Protein AF-A0A6A2VT30-F1 (afdb_monomer_lite)

Sequence (147 aa):
MNDIINHPAHYERIGSFECIELTRLYDFDWGNAIKYVWRHEMKHPCASGALQDLGKAAWYVHDAMDNGLHPAPTDPMHYELADRLLRLAKRDQVAHAETFWQALAWRDTDRCVEALEHLAGRYQTHDPQGYMLVLHTLKGENSEEGR

Secondary structure (DSSP, 8-state):
---TTTS-TT---SSSS-HHHHHTTB-HHHHHHHHHHHHTTTS--SHHHHHHHHHHHHHHHHHHHHTT--SSBSSGGGHHHHHHHHHHHHHTTGGG-HHHHHHHHHT-HHHHHHHHHHHHHTTTTT-HHHHHHHHHHHTT---S---

Structure (mmCIF, N/CA/C/O backbone):
data_AF-A0A6A2VT30-F1
#
_entry.id   AF-A0A6A2VT30-F1
#
loop_
_atom_site.group_PDB
_atom_site.id
_atom_site.type_symbol
_atom_site.label_atom_id
_atom_site.label_alt_id
_atom_site.label_comp_id
_atom_site.label_asym_id
_atom_site.label_entity_id
_atom_site.label_seq_id
_atom_site.pdbx_PDB_ins_code
_atom_site.Cartn_x
_atom_site.Cartn_y
_atom_site.Cartn_z
_atom_site.occupancy
_atom_site.B_iso_or_equiv
_atom_site.auth_seq_id
_atom_site.auth_comp_id
_atom_site.auth_asym_id
_atom_site.auth_atom_id
_atom_site.pdbx_PDB_model_num
ATOM 1 N N . MET A 1 1 ? 13.529 28.633 -13.129 1.00 42.69 1 MET A N 1
ATOM 2 C CA . MET A 1 1 ? 12.340 28.170 -13.870 1.00 42.69 1 MET A CA 1
ATOM 3 C C . MET A 1 1 ? 11.911 26.899 -13.161 1.00 42.69 1 MET A C 1
ATOM 5 O O . MET A 1 1 ? 12.590 25.894 -13.298 1.00 42.69 1 MET A O 1
ATOM 9 N N . ASN A 1 2 ? 10.941 27.009 -12.250 1.00 42.25 2 ASN A N 1
ATOM 10 C CA . ASN A 1 2 ? 10.484 25.879 -11.443 1.00 42.25 2 ASN A CA 1
ATOM 11 C C . ASN A 1 2 ? 9.664 24.990 -12.359 1.00 42.25 2 ASN A C 1
ATOM 13 O O . ASN A 1 2 ? 8.571 25.375 -12.770 1.00 42.25 2 ASN A O 1
ATOM 17 N N . ASP A 1 3 ? 10.217 23.847 -12.729 1.00 52.31 3 ASP A N 1
ATOM 18 C CA . ASP A 1 3 ? 9.468 22.846 -13.457 1.00 52.31 3 ASP A CA 1
ATOM 19 C C . ASP A 1 3 ? 8.536 22.150 -12.468 1.00 52.31 3 ASP A C 1
ATOM 21 O O . ASP A 1 3 ? 8.866 21.130 -11.883 1.00 52.31 3 ASP A O 1
ATOM 25 N N . ILE A 1 4 ? 7.382 22.764 -12.212 1.00 54.22 4 ILE A N 1
ATOM 26 C CA . ILE A 1 4 ? 6.371 22.254 -11.275 1.00 54.22 4 ILE A CA 1
ATOM 27 C C . ILE A 1 4 ? 5.839 20.889 -11.749 1.00 54.22 4 ILE A C 1
ATOM 29 O O . ILE A 1 4 ? 5.273 20.135 -10.964 1.00 54.22 4 ILE A O 1
ATOM 33 N N . ILE A 1 5 ? 6.028 20.574 -13.034 1.00 60.53 5 ILE A N 1
ATOM 34 C CA . ILE A 1 5 ? 5.555 19.350 -13.670 1.00 60.53 5 ILE A CA 1
ATOM 35 C C . ILE A 1 5 ? 6.575 18.225 -13.474 1.00 60.53 5 ILE A C 1
ATOM 37 O O . ILE A 1 5 ? 6.187 17.134 -13.066 1.00 60.53 5 ILE A O 1
ATOM 41 N N . ASN A 1 6 ? 7.864 18.485 -13.710 1.00 57.06 6 ASN A N 1
ATOM 42 C CA . ASN A 1 6 ? 8.906 17.461 -13.581 1.00 57.06 6 ASN A CA 1
ATOM 43 C C . ASN A 1 6 ? 9.537 17.407 -12.177 1.00 57.06 6 ASN A C 1
ATOM 45 O O . ASN A 1 6 ? 10.011 16.349 -11.772 1.00 57.06 6 ASN A O 1
ATOM 49 N N . HIS A 1 7 ? 9.516 18.513 -11.423 1.00 51.53 7 HIS A N 1
ATOM 50 C CA . HIS A 1 7 ? 10.130 18.675 -10.097 1.00 51.53 7 HIS A CA 1
ATOM 51 C C . HIS A 1 7 ? 9.401 19.734 -9.225 1.00 51.53 7 HIS A C 1
ATOM 53 O O . HIS A 1 7 ? 9.967 20.796 -8.932 1.00 51.53 7 HIS A O 1
ATOM 59 N N . PRO A 1 8 ? 8.145 19.505 -8.789 1.00 54.28 8 PRO A N 1
ATOM 60 C CA . PRO A 1 8 ? 7.458 20.429 -7.886 1.00 54.28 8 PRO A CA 1
ATOM 61 C C . PRO A 1 8 ? 8.244 20.608 -6.576 1.00 54.28 8 PRO A C 1
ATOM 63 O O . PRO A 1 8 ? 8.525 19.648 -5.865 1.00 54.28 8 PRO A O 1
ATOM 66 N N . ALA A 1 9 ? 8.564 21.860 -6.239 1.00 47.75 9 ALA A N 1
ATOM 67 C CA . ALA A 1 9 ? 9.479 22.264 -5.161 1.00 47.75 9 ALA A CA 1
ATOM 68 C C . ALA A 1 9 ? 9.006 21.964 -3.715 1.00 47.75 9 ALA A C 1
ATOM 70 O O . ALA A 1 9 ? 9.579 22.490 -2.766 1.00 47.75 9 ALA A O 1
ATOM 71 N N . HIS A 1 10 ? 7.963 21.149 -3.534 1.00 46.38 10 HIS A N 1
ATOM 72 C CA . HIS A 1 10 ? 7.307 20.916 -2.241 1.00 46.38 10 HIS A CA 1
ATOM 73 C C . HIS A 1 10 ? 7.157 19.436 -1.855 1.00 46.38 10 HIS A C 1
ATOM 75 O O . HIS A 1 10 ? 6.467 19.137 -0.886 1.00 46.38 10 HIS A O 1
ATOM 81 N N . TYR A 1 11 ? 7.820 18.514 -2.558 1.00 44.94 11 TYR A N 1
ATOM 82 C CA . TYR A 1 11 ? 8.080 17.183 -2.012 1.00 44.94 11 TYR A CA 1
ATOM 83 C C . TYR A 1 11 ? 9.478 17.200 -1.397 1.00 44.94 11 TYR A C 1
ATOM 85 O O . TYR A 1 11 ? 10.478 17.025 -2.091 1.00 44.94 11 TYR A O 1
ATOM 93 N N . GLU A 1 12 ? 9.566 17.436 -0.088 1.00 50.78 12 GLU A N 1
ATOM 94 C CA . GLU A 1 12 ? 10.709 16.917 0.661 1.00 50.78 12 GLU A CA 1
ATOM 95 C C . GLU A 1 12 ? 10.748 15.411 0.382 1.00 50.78 12 GLU A C 1
ATOM 97 O O . GLU A 1 12 ? 9.808 14.676 0.689 1.00 50.78 12 GLU A O 1
ATOM 102 N N . ARG A 1 13 ? 11.770 14.980 -0.357 1.00 58.88 13 ARG A N 1
ATOM 103 C CA . ARG A 1 13 ? 11.905 13.621 -0.878 1.00 58.88 13 ARG A CA 1
ATOM 104 C C . ARG A 1 13 ? 11.950 12.657 0.320 1.00 58.88 13 ARG A C 1
ATOM 106 O O . ARG A 1 13 ? 12.964 12.587 1.003 1.00 58.88 13 ARG A O 1
ATOM 113 N N . ILE A 1 14 ? 10.855 11.938 0.593 1.00 62.78 14 ILE A N 1
ATOM 114 C CA . ILE A 1 14 ? 10.756 10.983 1.725 1.00 62.78 14 ILE A CA 1
ATOM 115 C C . ILE A 1 14 ? 11.643 9.751 1.505 1.00 62.78 14 ILE A C 1
ATOM 117 O O . ILE A 1 14 ? 11.960 9.019 2.434 1.00 62.78 14 ILE A O 1
ATOM 121 N N . GLY A 1 15 ? 12.106 9.544 0.275 1.00 70.06 15 GLY A N 1
ATOM 122 C CA . GLY A 1 15 ? 13.060 8.497 -0.026 1.00 70.06 15 GLY A CA 1
ATOM 123 C C . GLY A 1 15 ? 13.924 8.819 -1.227 1.00 70.06 15 GLY A C 1
ATOM 124 O O . GLY A 1 15 ? 13.906 9.901 -1.809 1.00 70.06 15 GLY A O 1
ATOM 125 N N . SER A 1 16 ? 14.701 7.831 -1.629 1.00 85.50 16 SER A N 1
ATOM 126 C CA . SER A 1 16 ? 15.689 7.964 -2.696 1.00 85.50 16 SER A CA 1
ATOM 127 C C . SER A 1 16 ? 15.079 7.957 -4.092 1.00 85.50 16 SER A C 1
ATOM 129 O O . SER A 1 16 ? 15.810 8.106 -5.067 1.00 85.50 16 SER A O 1
ATOM 131 N N . PHE A 1 17 ? 13.760 7.816 -4.212 1.00 91.44 17 PHE A N 1
ATOM 132 C CA . PHE A 1 17 ? 13.024 7.752 -5.472 1.00 91.44 17 PHE A CA 1
ATOM 133 C C . PHE A 1 17 ? 11.601 8.301 -5.300 1.00 91.44 17 PHE A C 1
ATOM 135 O O . PHE A 1 17 ? 11.108 8.436 -4.178 1.00 91.44 17 PHE A O 1
ATOM 142 N N . GLU A 1 18 ? 10.955 8.626 -6.412 1.00 91.75 18 GLU A N 1
ATOM 143 C CA . GLU A 1 18 ? 9.600 9.168 -6.445 1.00 91.75 18 GLU A CA 1
ATOM 144 C C . GLU A 1 18 ? 8.547 8.053 -6.471 1.00 91.75 18 GLU A C 1
ATOM 146 O O . GLU A 1 18 ? 8.703 7.045 -7.158 1.00 91.75 18 GLU A O 1
ATOM 151 N N . CYS A 1 19 ? 7.401 8.270 -5.818 1.00 94.56 19 CYS A N 1
ATOM 152 C CA . CYS A 1 19 ? 6.276 7.320 -5.787 1.00 94.56 19 CYS A CA 1
ATOM 153 C C . CYS A 1 19 ? 5.890 6.793 -7.188 1.00 94.56 19 CYS A C 1
ATOM 155 O O . CYS A 1 19 ? 5.571 5.614 -7.374 1.00 94.56 19 CYS A O 1
ATOM 157 N N . ILE A 1 20 ? 5.959 7.658 -8.208 1.00 95.62 20 ILE A N 1
ATOM 158 C CA . ILE A 1 20 ? 5.625 7.297 -9.588 1.00 95.62 20 ILE A CA 1
ATOM 159 C C . ILE A 1 20 ? 6.584 6.267 -10.200 1.00 95.62 20 ILE A C 1
ATOM 161 O O . ILE A 1 20 ? 6.185 5.550 -11.110 1.00 95.62 20 ILE A O 1
ATOM 165 N N . GLU A 1 21 ? 7.838 6.187 -9.747 1.00 97.00 21 GLU A N 1
ATOM 166 C CA . GLU A 1 21 ? 8.817 5.220 -10.262 1.00 97.00 21 GLU A CA 1
ATOM 167 C C . GLU A 1 21 ? 8.453 3.783 -9.868 1.00 97.00 21 GLU A C 1
ATOM 169 O O . GLU A 1 21 ? 8.692 2.870 -10.652 1.00 97.00 21 GLU A O 1
ATOM 174 N N . LEU A 1 22 ? 7.825 3.586 -8.701 1.00 97.50 22 LEU A N 1
ATOM 175 C CA . LEU A 1 22 ? 7.332 2.279 -8.255 1.00 97.50 22 LEU A CA 1
ATOM 176 C C . LEU A 1 22 ? 5.919 1.993 -8.768 1.00 97.50 22 LEU A C 1
ATOM 178 O O . LEU A 1 22 ? 5.682 0.934 -9.338 1.00 97.50 22 LEU A O 1
ATOM 182 N N . THR A 1 23 ? 4.983 2.929 -8.596 1.00 98.06 23 THR A N 1
ATOM 183 C CA . THR A 1 23 ? 3.558 2.701 -8.916 1.00 98.06 23 THR A CA 1
ATOM 184 C C . THR A 1 23 ? 3.315 2.395 -10.392 1.00 98.06 23 THR A C 1
ATOM 186 O O . THR A 1 23 ? 2.460 1.575 -10.697 1.00 98.06 23 THR A O 1
ATOM 189 N N . ARG A 1 24 ? 4.105 2.973 -11.312 1.00 97.94 24 ARG A N 1
ATOM 190 C CA . ARG A 1 24 ? 3.991 2.708 -12.759 1.00 97.94 24 ARG A CA 1
ATOM 191 C C . ARG A 1 24 ? 4.355 1.279 -13.176 1.00 97.94 24 ARG A C 1
ATOM 193 O O . ARG A 1 24 ? 4.159 0.935 -14.335 1.00 97.94 24 ARG A O 1
ATOM 200 N N . LEU A 1 25 ? 4.980 0.504 -12.287 1.00 98.38 25 LEU A N 1
ATOM 201 C CA . LEU A 1 25 ? 5.383 -0.873 -12.573 1.00 98.38 25 LEU A CA 1
ATOM 202 C C . LEU A 1 25 ? 4.232 -1.863 -12.366 1.00 98.38 25 LEU A C 1
ATOM 204 O O . LEU A 1 25 ? 4.322 -2.977 -12.867 1.00 98.38 25 LEU A O 1
ATOM 208 N N . TYR A 1 26 ? 3.197 -1.471 -11.621 1.00 98.56 26 TYR A N 1
ATOM 209 C CA . TYR A 1 26 ? 2.055 -2.301 -11.239 1.00 98.56 26 TYR A CA 1
ATOM 210 C C . TYR A 1 26 ? 0.832 -1.971 -12.096 1.00 98.56 26 TYR A C 1
ATOM 212 O O . TYR A 1 26 ? 0.821 -0.978 -12.828 1.00 98.56 26 TYR A O 1
ATOM 220 N N . ASP A 1 27 ? -0.195 -2.818 -12.010 1.00 98.12 27 ASP A N 1
ATOM 221 C CA . ASP A 1 27 ? -1.484 -2.534 -12.631 1.00 98.12 27 ASP A CA 1
ATOM 222 C C . ASP A 1 27 ? -2.160 -1.319 -11.976 1.00 98.12 27 ASP A C 1
ATOM 224 O O . ASP A 1 27 ? -1.629 -0.681 -11.059 1.00 98.12 27 ASP A O 1
ATOM 228 N N . PHE A 1 28 ? -3.329 -0.954 -12.499 1.00 98.38 28 PHE A N 1
ATOM 229 C CA . PHE A 1 28 ? -4.047 0.215 -12.022 1.00 98.38 28 PHE A CA 1
ATOM 230 C C . PHE A 1 28 ? -4.354 0.125 -10.523 1.00 98.38 28 PHE A C 1
ATOM 232 O O . PHE A 1 28 ? -4.122 1.102 -9.807 1.00 98.38 28 PHE A O 1
ATOM 239 N N . ASP A 1 29 ? -4.805 -1.025 -10.032 1.00 98.31 29 ASP A N 1
ATOM 240 C CA . ASP A 1 29 ? -5.273 -1.158 -8.657 1.00 98.31 29 ASP A CA 1
ATOM 241 C C . ASP A 1 29 ? -4.107 -1.200 -7.678 1.00 98.31 29 ASP A C 1
ATOM 243 O O . ASP A 1 29 ? -4.028 -0.366 -6.771 1.00 98.31 29 ASP A O 1
ATOM 247 N N . TRP A 1 30 ? -3.112 -2.053 -7.918 1.00 98.56 30 TRP A N 1
ATOM 248 C CA . TRP A 1 30 ? -1.922 -2.121 -7.071 1.00 98.56 30 TRP A CA 1
ATOM 249 C C . TRP A 1 30 ? -1.085 -0.844 -7.141 1.00 98.56 30 TRP A C 1
ATOM 251 O O . TRP A 1 30 ? -0.581 -0.373 -6.116 1.00 98.56 30 TRP A O 1
ATOM 261 N N . GLY A 1 31 ? -0.991 -0.212 -8.313 1.00 98.56 31 GLY A N 1
ATOM 262 C CA . GLY A 1 31 ? -0.358 1.095 -8.464 1.00 98.56 31 GLY A CA 1
ATOM 263 C C . GLY A 1 31 ? -1.060 2.177 -7.636 1.00 98.56 31 GLY A C 1
ATOM 264 O O . GLY A 1 31 ? -0.402 2.991 -6.978 1.00 98.56 31 GLY A O 1
ATOM 265 N N . ASN A 1 32 ? -2.396 2.181 -7.602 1.00 98.69 32 ASN A N 1
ATOM 266 C CA . ASN A 1 32 ? -3.154 3.093 -6.750 1.00 98.69 32 ASN A CA 1
ATOM 267 C C . ASN A 1 32 ? -3.011 2.753 -5.260 1.00 98.69 32 ASN A C 1
ATOM 269 O O . ASN A 1 32 ? -2.781 3.671 -4.470 1.00 98.69 32 ASN A O 1
ATOM 273 N N . ALA A 1 33 ? -3.083 1.479 -4.869 1.00 98.56 33 ALA A N 1
ATOM 274 C CA . ALA A 1 33 ? -2.887 1.047 -3.487 1.00 98.56 33 ALA A CA 1
ATOM 275 C C . ALA A 1 33 ? -1.531 1.524 -2.940 1.00 98.56 33 ALA A C 1
ATOM 277 O O . ALA A 1 33 ? -1.479 2.210 -1.916 1.00 98.56 33 ALA A O 1
ATOM 278 N N . ILE A 1 34 ? -0.446 1.287 -3.688 1.00 98.50 34 ILE A N 1
ATOM 279 C CA . ILE A 1 34 ? 0.907 1.767 -3.364 1.00 98.50 34 ILE A CA 1
ATOM 280 C C . ILE A 1 34 ? 0.927 3.291 -3.216 1.00 98.50 34 ILE A C 1
ATOM 282 O O . ILE A 1 34 ? 1.463 3.808 -2.236 1.00 98.50 34 ILE A O 1
ATOM 286 N N . LYS A 1 35 ? 0.328 4.028 -4.161 1.00 97.12 35 LYS A N 1
ATOM 287 C CA . LYS A 1 35 ? 0.265 5.499 -4.127 1.00 97.12 35 LYS A CA 1
ATOM 288 C C . LYS A 1 35 ? -0.408 6.019 -2.858 1.00 97.12 35 LYS A C 1
ATOM 290 O O . LYS A 1 35 ? 0.024 7.031 -2.306 1.00 97.12 35 LYS A O 1
ATOM 295 N N . TYR A 1 36 ? -1.489 5.379 -2.427 1.00 97.50 36 TYR A N 1
ATOM 296 C CA . TYR A 1 36 ? -2.241 5.815 -1.258 1.00 97.50 36 TYR A CA 1
ATOM 297 C C . TYR A 1 36 ? -1.530 5.467 0.055 1.00 97.50 36 TYR A C 1
ATOM 299 O O . TY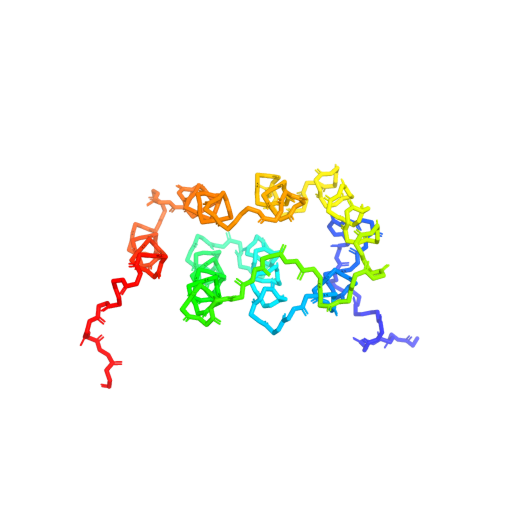R A 1 36 ? -1.443 6.340 0.920 1.00 97.50 36 TYR A O 1
ATOM 307 N N . VAL A 1 37 ? -0.900 4.290 0.162 1.00 97.06 37 VAL A N 1
ATOM 308 C CA . VAL A 1 37 ? -0.001 3.985 1.293 1.00 97.06 37 VAL A CA 1
ATOM 309 C C . VAL A 1 37 ? 1.174 4.956 1.332 1.00 97.06 37 VAL A C 1
ATOM 311 O O . VAL A 1 37 ? 1.507 5.474 2.388 1.00 97.06 37 VAL A O 1
ATOM 314 N N . TRP A 1 38 ? 1.769 5.295 0.191 1.00 95.12 38 TRP A N 1
ATOM 315 C CA . TRP A 1 38 ? 2.874 6.255 0.139 1.00 95.12 38 TRP A CA 1
ATOM 316 C C . TRP A 1 38 ? 2.488 7.634 0.699 1.00 95.12 38 TRP A C 1
ATOM 318 O O . TRP A 1 38 ? 3.296 8.311 1.329 1.00 95.12 38 TRP A O 1
ATOM 328 N N . ARG A 1 39 ? 1.250 8.076 0.455 1.00 92.25 39 ARG A N 1
ATOM 329 C CA . ARG A 1 39 ? 0.799 9.447 0.735 1.00 92.25 39 ARG A CA 1
ATOM 330 C C . ARG A 1 39 ? 0.169 9.665 2.107 1.00 92.25 39 ARG A C 1
ATOM 332 O O . ARG A 1 39 ? 0.049 10.832 2.489 1.00 92.25 39 ARG A O 1
ATOM 339 N N . HIS A 1 40 ? -0.246 8.609 2.806 1.00 92.38 40 HIS A N 1
ATOM 340 C CA . HIS A 1 40 ? -1.134 8.746 3.966 1.00 92.38 40 HIS A CA 1
ATOM 341 C C . HIS A 1 40 ? -0.556 9.616 5.094 1.00 92.38 40 HIS A C 1
ATOM 343 O O . HIS A 1 40 ? -1.293 10.394 5.689 1.00 92.38 40 HIS A O 1
ATOM 349 N N . GLU A 1 41 ? 0.760 9.584 5.319 1.00 84.44 41 GLU A N 1
ATOM 350 C CA . GLU A 1 41 ? 1.430 10.453 6.303 1.00 84.44 41 GLU A CA 1
ATOM 351 C C . GLU A 1 41 ? 1.811 11.842 5.747 1.00 84.44 41 GLU A C 1
ATOM 353 O O . GLU A 1 41 ? 2.104 12.755 6.513 1.00 84.44 41 GLU A O 1
ATOM 358 N N . MET A 1 42 ? 1.793 12.039 4.420 1.00 72.50 42 MET A N 1
ATOM 359 C CA . MET A 1 42 ? 2.300 13.258 3.767 1.00 72.50 42 MET A CA 1
ATOM 360 C C . MET A 1 42 ? 1.243 14.339 3.582 1.00 72.50 42 MET A C 1
ATOM 362 O O . MET A 1 42 ? 1.491 15.523 3.800 1.00 72.50 42 MET A O 1
ATOM 366 N N . LYS A 1 43 ? 0.074 13.948 3.066 1.00 63.50 43 LYS A N 1
ATOM 367 C CA . LYS A 1 43 ? -0.920 14.918 2.589 1.00 63.50 43 LYS A CA 1
ATOM 368 C C . LYS A 1 43 ? -1.818 15.421 3.716 1.00 63.50 43 LYS A C 1
ATOM 370 O O . LYS A 1 43 ? -2.368 16.519 3.622 1.00 63.50 43 LYS A O 1
ATOM 375 N N . HIS A 1 44 ? -1.958 14.626 4.772 1.00 61.62 44 HIS A N 1
ATOM 376 C CA . HIS A 1 44 ? -2.846 14.913 5.882 1.00 61.62 44 HIS A CA 1
ATOM 377 C C . H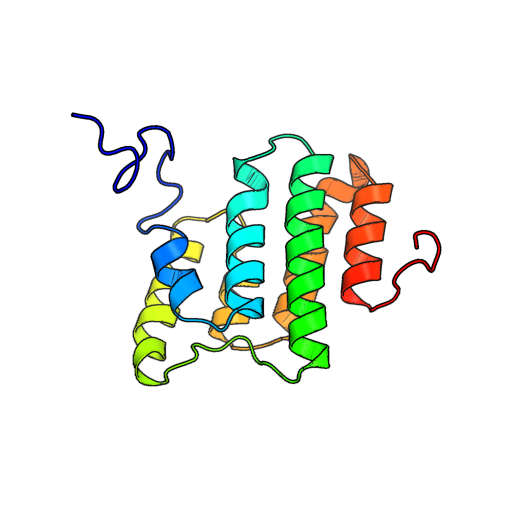IS A 1 44 ? -2.179 14.519 7.207 1.00 61.62 44 HIS A C 1
ATOM 379 O O . HIS A 1 44 ? -2.223 13.353 7.579 1.00 61.62 44 HIS A O 1
ATOM 385 N N . PRO A 1 45 ? -1.608 15.470 7.969 1.00 65.94 45 PRO A N 1
ATOM 386 C CA . PRO A 1 45 ? -1.003 15.167 9.268 1.00 65.94 45 PRO A CA 1
ATOM 387 C C . PRO A 1 45 ? -2.044 14.841 10.358 1.00 65.94 45 PRO A C 1
ATOM 389 O O . PRO A 1 45 ? -1.689 14.661 11.519 1.00 65.94 45 PRO A O 1
ATOM 392 N N . CYS A 1 46 ? -3.337 14.799 10.016 1.00 83.94 46 CYS A N 1
ATOM 393 C CA . CYS A 1 46 ? -4.408 14.394 10.917 1.00 83.94 46 CYS A CA 1
ATOM 394 C C . CYS A 1 46 ? -4.807 12.934 10.678 1.00 83.94 46 CYS A C 1
ATOM 396 O O . CYS A 1 46 ? -4.827 12.456 9.542 1.00 83.94 46 CYS A O 1
ATOM 398 N N . ALA A 1 47 ? -5.205 12.258 11.758 1.00 86.88 47 ALA A N 1
ATOM 399 C CA . ALA 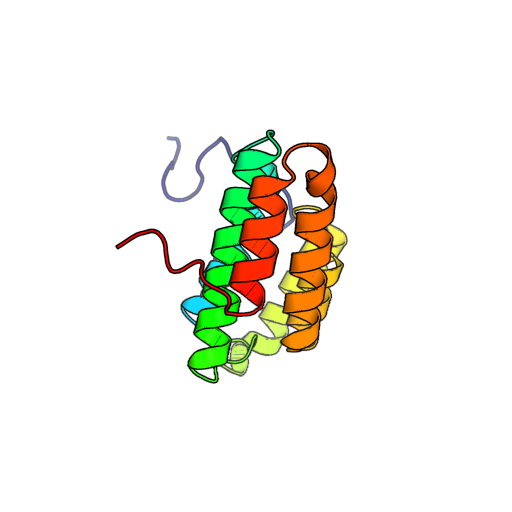A 1 47 ? -5.635 10.863 11.735 1.00 86.88 47 ALA A CA 1
ATOM 400 C C . ALA A 1 47 ? -6.687 10.578 10.651 1.00 86.88 47 ALA A C 1
ATOM 402 O O . ALA A 1 47 ? -6.530 9.636 9.881 1.00 86.88 47 ALA A O 1
ATOM 403 N N . SER A 1 48 ? -7.704 11.432 10.518 1.00 88.81 48 SER A N 1
ATOM 404 C CA . SER A 1 48 ? -8.782 11.232 9.542 1.00 88.81 48 SER A CA 1
ATOM 405 C C . SER A 1 48 ? -8.316 11.295 8.090 1.00 88.81 48 SER A C 1
ATOM 407 O O . SER A 1 48 ? -8.829 10.570 7.243 1.00 88.81 48 SER A O 1
ATOM 409 N N . GLY A 1 49 ? -7.339 12.144 7.765 1.00 91.00 49 GLY A N 1
ATOM 410 C CA . GLY A 1 49 ? -6.838 12.209 6.396 1.00 91.00 49 GLY A CA 1
ATOM 411 C C . GLY A 1 49 ? -5.852 11.084 6.074 1.00 91.00 49 GLY A C 1
ATOM 412 O O . GLY A 1 49 ? -5.881 10.571 4.955 1.00 91.00 49 GLY A O 1
ATOM 413 N N . ALA A 1 50 ? -5.062 10.638 7.057 1.00 94.00 50 ALA A N 1
ATOM 414 C CA . ALA A 1 50 ? -4.267 9.419 6.932 1.00 94.00 50 ALA A CA 1
ATOM 415 C C . ALA A 1 50 ? -5.172 8.197 6.702 1.00 94.00 50 ALA A C 1
ATOM 417 O O . ALA A 1 50 ? -4.977 7.451 5.745 1.00 94.00 50 ALA A O 1
ATOM 418 N N . LEU A 1 51 ? -6.231 8.048 7.503 1.00 95.56 51 LEU A N 1
ATOM 419 C CA . LEU A 1 51 ? -7.233 6.992 7.341 1.00 95.56 51 LEU A CA 1
ATOM 420 C C . LEU A 1 51 ? -8.009 7.102 6.026 1.00 95.56 51 LEU A C 1
ATOM 422 O O . LEU A 1 51 ? -8.345 6.076 5.448 1.00 95.56 51 LEU A O 1
ATOM 426 N N . GLN A 1 52 ? -8.252 8.307 5.499 1.00 94.94 52 GLN A N 1
ATOM 427 C CA . GLN A 1 52 ? -8.871 8.460 4.180 1.00 94.94 52 GLN A CA 1
ATOM 428 C C . GLN A 1 52 ? -7.976 7.907 3.060 1.00 94.94 52 GLN A C 1
ATOM 430 O O . GLN A 1 52 ? -8.474 7.226 2.162 1.00 94.94 52 GLN A O 1
ATOM 435 N N . ASP A 1 53 ? -6.677 8.220 3.064 1.00 96.06 53 ASP A N 1
ATOM 436 C CA . ASP A 1 53 ? -5.759 7.661 2.070 1.00 96.06 53 ASP A CA 1
ATOM 437 C C . ASP A 1 53 ? -5.599 6.136 2.293 1.00 96.06 53 ASP A C 1
ATOM 439 O O . ASP A 1 53 ? -5.710 5.384 1.328 1.00 96.06 53 ASP A O 1
ATOM 443 N N . LEU A 1 54 ? -5.488 5.641 3.535 1.00 97.31 54 LEU A N 1
ATOM 444 C CA . LEU A 1 54 ? -5.450 4.192 3.814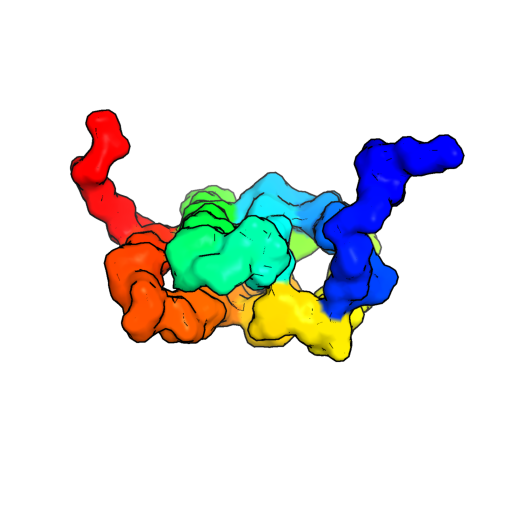 1.00 97.31 54 LEU A CA 1
ATOM 445 C C . LEU A 1 54 ? -6.746 3.460 3.422 1.00 97.31 54 LEU A C 1
ATOM 447 O O . LEU A 1 54 ? -6.679 2.350 2.907 1.00 97.31 54 LEU A O 1
ATOM 451 N N . GLY A 1 55 ? -7.915 4.082 3.582 1.00 96.69 55 GLY A N 1
ATOM 452 C CA . GLY A 1 55 ? -9.197 3.531 3.134 1.00 96.69 55 GLY A CA 1
ATOM 453 C C . GLY A 1 55 ? -9.290 3.423 1.615 1.00 96.69 55 GLY A C 1
ATOM 454 O O . GLY A 1 55 ? -9.811 2.445 1.091 1.00 96.69 55 GLY A O 1
ATOM 455 N N . LYS A 1 56 ? -8.702 4.376 0.881 1.00 97.38 56 LYS A N 1
ATOM 456 C CA . LYS A 1 56 ? -8.559 4.247 -0.577 1.00 97.38 56 LYS A CA 1
ATOM 457 C C . LYS A 1 56 ? -7.602 3.116 -0.932 1.00 97.38 56 LYS A C 1
ATOM 459 O O . LYS A 1 56 ? -7.912 2.351 -1.835 1.00 97.38 56 LYS A O 1
ATOM 464 N N . ALA A 1 57 ? -6.473 2.986 -0.232 1.00 98.19 57 ALA A N 1
ATOM 465 C CA . ALA A 1 57 ? -5.565 1.861 -0.447 1.00 98.19 57 ALA A CA 1
ATOM 466 C C . ALA A 1 57 ? -6.276 0.516 -0.229 1.00 98.19 57 ALA A C 1
ATOM 468 O O . ALA A 1 57 ? -6.179 -0.357 -1.084 1.00 98.19 57 ALA A O 1
ATOM 469 N N . ALA A 1 58 ? -7.045 0.393 0.857 1.00 98.31 58 ALA A N 1
ATOM 470 C CA . ALA A 1 58 ? -7.874 -0.771 1.146 1.00 98.31 58 ALA A CA 1
ATOM 471 C C . ALA A 1 58 ? -8.881 -1.071 0.030 1.00 98.31 58 ALA A C 1
ATOM 473 O O . ALA A 1 58 ? -8.973 -2.214 -0.402 1.00 98.31 58 ALA A O 1
ATOM 474 N N . TRP A 1 59 ? -9.580 -0.049 -0.474 1.00 98.06 59 TRP A N 1
ATOM 475 C CA . TRP A 1 59 ? -10.528 -0.207 -1.577 1.00 98.06 59 TRP A CA 1
ATOM 476 C C . TRP A 1 59 ? -9.863 -0.784 -2.832 1.00 98.06 59 TRP A C 1
ATOM 478 O O . TRP A 1 59 ? -10.373 -1.740 -3.398 1.00 98.06 59 TRP A O 1
ATOM 488 N N . TYR A 1 60 ? -8.697 -0.260 -3.228 1.00 98.44 60 TYR A N 1
ATOM 489 C CA . TYR A 1 60 ? -7.970 -0.772 -4.397 1.00 98.44 60 TYR A CA 1
ATOM 490 C C . TYR A 1 60 ? -7.408 -2.182 -4.181 1.00 98.44 60 TYR A C 1
ATOM 492 O O . TYR A 1 60 ? -7.393 -2.971 -5.116 1.00 98.44 60 TYR A O 1
ATOM 500 N N . VAL A 1 61 ? -6.953 -2.524 -2.969 1.00 98.06 61 VAL A N 1
ATOM 501 C CA . VAL A 1 61 ? -6.523 -3.901 -2.666 1.00 98.06 61 VAL A CA 1
ATOM 502 C C . VAL A 1 61 ? -7.704 -4.866 -2.755 1.00 98.06 61 VAL A C 1
ATOM 504 O O . VAL A 1 61 ? -7.562 -5.934 -3.341 1.00 98.06 61 VAL A O 1
ATOM 507 N N . HIS A 1 62 ? -8.869 -4.479 -2.235 1.00 96.56 62 HIS A N 1
ATOM 508 C CA . HIS A 1 62 ? -10.080 -5.286 -2.337 1.00 96.56 62 HIS A CA 1
ATOM 509 C C . HIS A 1 62 ? -10.537 -5.454 -3.792 1.00 96.56 62 HIS A C 1
ATOM 511 O O . HIS A 1 62 ? -10.795 -6.570 -4.229 1.00 96.56 62 HIS A O 1
ATOM 517 N N . ASP A 1 63 ? -10.594 -4.368 -4.566 1.00 97.19 63 ASP A N 1
ATOM 518 C CA . ASP A 1 63 ? -10.971 -4.428 -5.983 1.00 97.19 63 ASP A CA 1
ATOM 519 C C . ASP A 1 63 ? -9.991 -5.301 -6.787 1.00 97.19 63 ASP A C 1
ATOM 521 O O . ASP A 1 63 ? -10.408 -6.151 -7.574 1.00 97.19 63 ASP A O 1
ATOM 525 N N . ALA A 1 64 ? -8.685 -5.203 -6.509 1.00 97.50 64 ALA A N 1
ATOM 526 C CA . ALA A 1 64 ? -7.686 -6.098 -7.084 1.00 97.50 64 ALA A CA 1
ATOM 527 C C . ALA A 1 64 ? -7.966 -7.572 -6.744 1.00 97.50 64 ALA A C 1
ATOM 529 O O . ALA A 1 64 ? -7.883 -8.430 -7.622 1.00 97.50 64 ALA A O 1
ATOM 530 N N . MET A 1 65 ? -8.323 -7.875 -5.491 1.00 95.88 65 MET A N 1
ATOM 531 C CA . MET A 1 65 ? -8.672 -9.231 -5.052 1.00 95.88 65 MET A CA 1
ATOM 532 C C . MET A 1 65 ? -9.911 -9.768 -5.777 1.00 95.88 65 MET A C 1
ATOM 534 O O . MET A 1 65 ? -9.865 -10.887 -6.292 1.00 95.88 65 MET A O 1
ATOM 538 N N . ASP A 1 66 ? -10.974 -8.968 -5.882 1.00 95.88 66 ASP A N 1
ATOM 539 C CA . ASP A 1 66 ? -12.207 -9.332 -6.593 1.00 95.88 66 ASP A CA 1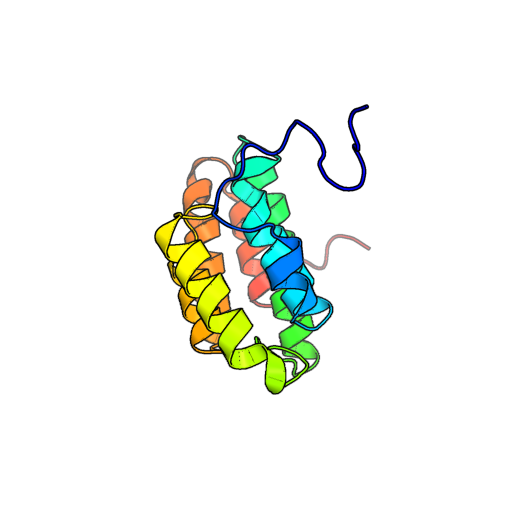
ATOM 540 C C . ASP A 1 66 ? -11.953 -9.629 -8.077 1.00 95.88 66 ASP A C 1
ATOM 542 O O . ASP A 1 66 ? -12.568 -10.524 -8.662 1.00 95.88 66 ASP A O 1
ATOM 546 N N . ASN A 1 67 ? -11.006 -8.909 -8.683 1.00 96.25 67 ASN A N 1
ATOM 547 C CA . ASN A 1 67 ? -10.613 -9.079 -10.079 1.00 96.25 67 ASN A CA 1
ATOM 548 C C . ASN A 1 67 ? -9.481 -10.107 -10.288 1.00 96.25 67 ASN A C 1
ATOM 550 O O . ASN A 1 67 ? -9.045 -10.319 -11.422 1.00 96.25 67 ASN A O 1
ATOM 554 N N . GLY A 1 68 ? -9.001 -10.769 -9.229 1.00 96.00 68 GLY A N 1
ATOM 555 C CA . GLY A 1 68 ? -7.933 -11.773 -9.309 1.00 96.00 68 GLY A CA 1
ATOM 556 C C . GLY A 1 68 ? -6.554 -11.204 -9.670 1.00 96.00 68 GLY A C 1
ATOM 557 O O . GLY A 1 68 ? -5.720 -11.914 -10.234 1.00 96.00 68 GLY A O 1
ATOM 558 N N . LEU A 1 69 ? -6.313 -9.926 -9.378 1.00 96.62 69 LEU A N 1
ATOM 559 C CA . LEU A 1 69 ? -5.040 -9.245 -9.589 1.00 96.62 69 LEU A CA 1
ATOM 560 C C . LEU A 1 69 ? -4.103 -9.453 -8.395 1.00 96.62 69 LEU A C 1
ATOM 562 O O . LEU A 1 69 ? -4.494 -9.380 -7.229 1.00 96.62 69 LEU A O 1
ATOM 566 N N . HIS A 1 70 ? -2.822 -9.666 -8.684 1.00 94.56 70 HIS A N 1
ATOM 567 C CA . HIS A 1 70 ? -1.795 -9.926 -7.676 1.00 94.56 70 HIS A CA 1
ATOM 568 C C . HIS A 1 70 ? -0.846 -8.734 -7.520 1.00 94.56 70 HIS A C 1
ATOM 570 O O . HIS A 1 70 ? -0.592 -8.043 -8.507 1.00 94.56 70 HIS A O 1
ATOM 576 N N . PRO A 1 71 ? -0.249 -8.529 -6.328 1.00 97.00 71 PRO A N 1
ATOM 577 C CA . PRO A 1 71 ? 0.711 -7.457 -6.062 1.00 97.00 71 PRO A CA 1
ATOM 578 C C . PRO A 1 71 ? 2.057 -7.718 -6.743 1.00 97.00 71 PRO A C 1
ATOM 580 O O . PRO A 1 71 ? 3.082 -7.945 -6.101 1.00 97.00 71 PRO A O 1
ATOM 583 N N . ALA A 1 72 ? 2.069 -7.702 -8.069 1.00 97.19 72 ALA A N 1
ATOM 584 C CA . ALA A 1 72 ? 3.237 -7.942 -8.892 1.00 97.19 72 ALA A CA 1
ATOM 585 C C . ALA A 1 72 ? 3.330 -6.885 -9.999 1.00 97.19 72 ALA A C 1
ATOM 587 O O . ALA A 1 72 ? 2.306 -6.387 -10.470 1.00 97.19 72 ALA A O 1
ATOM 588 N N . PRO A 1 73 ? 4.547 -6.564 -10.467 1.00 97.81 73 PRO A N 1
ATOM 589 C CA . PRO A 1 73 ? 4.688 -5.745 -11.656 1.00 97.81 73 PRO A CA 1
ATOM 590 C C . PRO A 1 73 ? 3.995 -6.377 -12.871 1.00 97.81 73 PRO A C 1
ATOM 592 O O . PRO A 1 73 ? 4.043 -7.597 -13.046 1.00 97.81 73 PRO A O 1
ATOM 595 N N . THR A 1 74 ? 3.408 -5.552 -13.740 1.00 97.00 74 THR A N 1
ATOM 596 C CA . THR A 1 74 ? 2.683 -6.014 -14.940 1.00 97.00 74 THR A CA 1
ATOM 597 C C . THR A 1 74 ? 3.603 -6.633 -15.985 1.00 97.00 74 THR A C 1
ATOM 599 O O . THR A 1 74 ? 3.169 -7.454 -16.788 1.00 97.00 74 THR A O 1
ATOM 602 N N . ASP A 1 75 ? 4.874 -6.230 -15.986 1.00 96.06 75 ASP A N 1
ATOM 603 C CA . ASP A 1 75 ? 5.916 -6.771 -16.852 1.00 96.06 75 ASP A CA 1
ATOM 604 C C . ASP A 1 75 ? 6.965 -7.510 -15.996 1.00 96.06 75 ASP A C 1
ATOM 606 O O . ASP A 1 75 ? 7.585 -6.888 -15.120 1.00 96.06 75 ASP A O 1
ATOM 610 N N . PRO A 1 76 ? 7.209 -8.812 -16.243 1.00 93.94 76 PRO A N 1
ATOM 611 C CA . PRO A 1 76 ? 8.255 -9.582 -15.574 1.00 93.94 76 PRO A CA 1
ATOM 612 C C . PRO A 1 76 ? 9.651 -8.944 -15.617 1.00 93.94 76 PRO A C 1
ATOM 614 O O . PRO A 1 76 ? 10.432 -9.119 -14.681 1.00 93.94 76 PRO A O 1
ATOM 617 N N . MET A 1 77 ? 9.977 -8.164 -16.655 1.00 95.94 77 MET A N 1
ATOM 618 C CA . MET A 1 77 ? 11.262 -7.459 -16.754 1.00 95.94 77 MET A CA 1
ATOM 619 C C . MET A 1 77 ? 11.457 -6.413 -15.648 1.00 95.94 77 MET A C 1
ATOM 621 O O . MET A 1 77 ? 12.591 -6.057 -15.325 1.00 95.94 77 MET A O 1
ATOM 625 N N . HIS A 1 78 ? 10.373 -5.935 -15.035 1.00 96.19 78 HIS A N 1
ATOM 626 C CA . HIS A 1 78 ? 10.418 -4.934 -13.973 1.00 96.19 78 HIS A CA 1
ATOM 627 C C . HIS A 1 78 ? 10.557 -5.522 -12.564 1.00 96.19 78 HIS A C 1
ATOM 629 O O . HIS A 1 78 ? 10.616 -4.754 -11.606 1.00 96.19 78 HIS A O 1
ATOM 635 N N . TYR A 1 79 ? 10.653 -6.845 -12.404 1.00 96.00 79 TYR A N 1
ATOM 636 C CA . TYR A 1 79 ? 10.703 -7.487 -11.082 1.00 96.00 79 TYR A CA 1
ATOM 637 C C . TYR A 1 79 ? 11.916 -7.033 -10.261 1.00 96.00 79 TYR A C 1
ATOM 639 O O . TYR A 1 79 ? 11.765 -6.565 -9.136 1.00 96.00 79 TYR A O 1
ATOM 647 N N . GLU A 1 80 ? 13.107 -7.052 -10.859 1.00 97.38 80 GLU A N 1
ATOM 648 C CA . GLU A 1 80 ? 14.344 -6.607 -10.201 1.00 97.38 80 GLU A CA 1
ATOM 649 C C . GLU A 1 80 ? 14.325 -5.116 -9.833 1.00 97.38 80 GLU A C 1
ATOM 651 O O . GLU A 1 80 ? 14.867 -4.698 -8.802 1.00 97.38 80 GLU A O 1
ATOM 656 N N . LEU A 1 81 ? 13.699 -4.289 -10.680 1.00 97.44 81 LEU A N 1
ATOM 657 C CA . LEU A 1 81 ? 13.534 -2.866 -10.405 1.00 97.44 81 LEU A CA 1
ATOM 658 C C . LEU A 1 81 ? 12.559 -2.657 -9.244 1.00 97.44 81 LEU A C 1
ATOM 660 O O . LEU A 1 81 ? 12.897 -1.935 -8.308 1.00 97.44 81 LEU A O 1
ATOM 664 N N . ALA A 1 82 ? 11.400 -3.316 -9.264 1.00 97.94 82 ALA A N 1
ATOM 665 C CA . ALA A 1 82 ? 10.411 -3.238 -8.196 1.00 97.94 82 ALA A CA 1
ATOM 666 C C . ALA A 1 82 ? 11.007 -3.673 -6.849 1.00 97.94 82 ALA A C 1
ATOM 668 O O . ALA A 1 82 ? 10.921 -2.921 -5.880 1.00 97.94 82 ALA A O 1
ATOM 669 N N . ASP A 1 83 ? 11.714 -4.804 -6.799 1.00 98.06 83 ASP A N 1
ATOM 670 C CA . ASP A 1 83 ? 12.360 -5.297 -5.577 1.00 98.06 83 ASP A CA 1
ATOM 671 C C . ASP A 1 83 ? 13.427 -4.324 -5.060 1.00 98.06 83 ASP A C 1
ATOM 673 O O . ASP A 1 83 ? 13.564 -4.098 -3.853 1.00 98.06 83 ASP A O 1
ATOM 677 N N . ARG A 1 84 ? 14.193 -3.700 -5.964 1.00 98.00 84 ARG A N 1
ATOM 678 C CA . ARG A 1 84 ? 15.144 -2.644 -5.596 1.00 98.00 84 ARG A CA 1
ATOM 679 C C . ARG A 1 84 ? 14.431 -1.438 -4.988 1.00 98.00 84 ARG A C 1
ATOM 681 O O . ARG A 1 84 ? 14.869 -0.968 -3.940 1.00 98.00 84 ARG A O 1
ATOM 688 N N . LEU A 1 85 ? 13.370 -0.947 -5.622 1.00 98.00 85 LEU A N 1
ATOM 689 C CA . LEU A 1 85 ? 12.615 0.211 -5.143 1.00 98.00 85 LEU A CA 1
ATOM 690 C C . LEU A 1 85 ? 11.924 -0.083 -3.804 1.00 98.00 85 LEU A C 1
ATOM 692 O O . LEU A 1 85 ? 12.010 0.731 -2.892 1.00 98.00 85 LEU A O 1
ATOM 696 N N . LEU A 1 86 ? 11.343 -1.269 -3.619 1.00 98.06 86 LEU A N 1
ATOM 697 C CA . LEU A 1 86 ? 10.755 -1.690 -2.342 1.00 98.06 86 LEU A CA 1
ATOM 698 C C . LEU A 1 86 ? 11.806 -1.779 -1.225 1.00 98.06 86 LEU A C 1
ATOM 700 O O . LEU A 1 86 ? 11.560 -1.329 -0.106 1.00 98.06 86 LEU A O 1
ATOM 704 N N . ARG A 1 87 ? 13.018 -2.277 -1.518 1.00 97.25 87 ARG A N 1
ATOM 705 C CA . ARG A 1 87 ? 14.139 -2.239 -0.558 1.00 97.25 87 ARG A CA 1
ATOM 706 C C . ARG A 1 87 ? 14.520 -0.810 -0.170 1.00 97.25 87 ARG A C 1
ATOM 708 O O . ARG A 1 87 ? 14.789 -0.564 1.004 1.00 97.25 87 ARG A O 1
ATOM 715 N N . LEU A 1 88 ? 14.538 0.120 -1.127 1.00 96.38 88 LEU A N 1
ATOM 716 C CA . LEU A 1 88 ? 14.795 1.536 -0.850 1.00 96.38 88 LEU A CA 1
ATOM 717 C C . LEU A 1 88 ? 13.671 2.158 -0.017 1.00 96.38 88 LEU A C 1
ATOM 719 O O . LEU A 1 88 ? 13.971 2.832 0.959 1.00 96.38 88 LEU A O 1
ATOM 723 N N . ALA A 1 89 ? 12.404 1.871 -0.330 1.00 95.88 89 ALA A N 1
ATOM 724 C CA . ALA A 1 89 ? 11.255 2.376 0.424 1.00 95.88 89 ALA A CA 1
ATOM 725 C C . ALA A 1 89 ? 11.308 1.941 1.893 1.00 95.88 89 ALA A C 1
ATOM 727 O O . ALA A 1 89 ? 11.074 2.746 2.790 1.00 95.88 89 ALA A O 1
ATOM 728 N N . LYS A 1 90 ? 11.694 0.684 2.147 1.00 95.44 90 LYS A N 1
ATOM 729 C CA . LYS A 1 90 ? 11.931 0.176 3.505 1.00 95.44 90 LYS A CA 1
ATOM 730 C C . LYS A 1 90 ? 13.105 0.864 4.194 1.00 95.44 90 LYS A C 1
ATOM 732 O O . LYS A 1 90 ? 12.982 1.249 5.349 1.00 95.44 90 LYS A O 1
ATOM 737 N N . ARG A 1 91 ? 14.247 0.990 3.509 1.00 94.75 91 ARG A N 1
ATOM 738 C CA . ARG A 1 91 ? 15.454 1.625 4.065 1.00 94.75 91 ARG A CA 1
ATOM 739 C C . ARG A 1 91 ? 15.194 3.082 4.443 1.00 94.75 91 ARG A C 1
ATOM 741 O O . ARG A 1 91 ? 15.665 3.529 5.479 1.00 94.75 91 ARG A O 1
ATOM 748 N N . ASP A 1 92 ? 14.450 3.784 3.600 1.00 93.69 92 ASP A N 1
ATOM 749 C CA . ASP A 1 92 ? 14.144 5.203 3.763 1.00 93.69 92 ASP A CA 1
ATOM 750 C C . ASP A 1 92 ? 12.891 5.428 4.631 1.00 93.69 92 ASP A C 1
ATOM 752 O O . ASP A 1 92 ? 12.454 6.561 4.789 1.00 93.69 92 ASP A O 1
ATOM 756 N N . GLN A 1 93 ? 12.319 4.357 5.201 1.00 93.19 93 GLN A N 1
ATOM 757 C CA . GLN A 1 93 ? 11.133 4.383 6.066 1.00 93.19 93 GLN A CA 1
ATOM 758 C C . GLN A 1 93 ? 9.951 5.145 5.454 1.00 93.19 93 GLN A C 1
ATOM 760 O O . GLN A 1 93 ? 9.232 5.878 6.133 1.00 93.19 93 GLN A O 1
ATOM 765 N N . VAL A 1 94 ? 9.732 4.963 4.148 1.00 93.12 94 VAL A N 1
ATOM 766 C CA . VAL A 1 94 ? 8.667 5.656 3.419 1.00 93.12 94 VAL A CA 1
ATOM 767 C C . VAL A 1 94 ? 7.318 5.356 4.068 1.00 93.12 94 VAL A C 1
ATOM 769 O O . VAL A 1 94 ? 6.898 4.195 4.130 1.00 93.12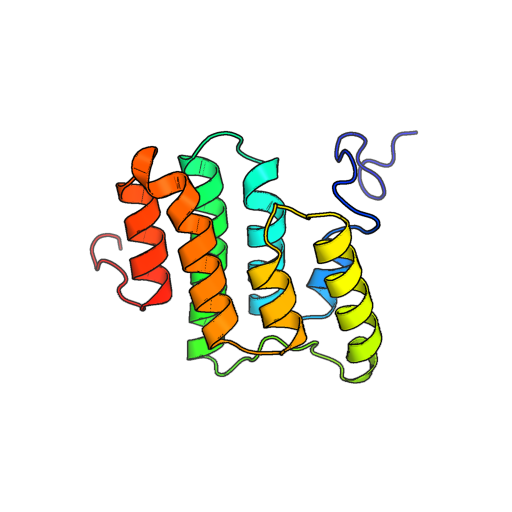 94 VAL A O 1
ATOM 772 N N . ALA A 1 95 ? 6.666 6.420 4.548 1.00 92.69 95 ALA A N 1
ATOM 773 C CA . ALA A 1 95 ? 5.392 6.396 5.269 1.00 92.69 95 ALA A CA 1
ATOM 774 C C . ALA A 1 95 ? 5.357 5.412 6.459 1.00 92.69 95 ALA A C 1
ATOM 776 O O . ALA A 1 95 ? 4.297 4.887 6.803 1.00 92.69 95 ALA A O 1
ATOM 777 N N . HIS A 1 96 ? 6.532 5.073 7.008 1.00 94.38 96 HIS A N 1
ATOM 778 C CA . HIS A 1 96 ? 6.715 4.050 8.039 1.00 94.38 96 HIS A CA 1
ATOM 779 C C . HIS A 1 96 ? 5.921 2.764 7.738 1.00 94.38 96 HIS A C 1
ATOM 781 O O . HIS A 1 96 ? 5.275 2.203 8.617 1.00 94.38 96 HIS A O 1
ATOM 787 N N . ALA A 1 97 ? 5.861 2.344 6.470 1.00 96.44 97 ALA A N 1
ATOM 788 C CA . ALA A 1 97 ? 5.017 1.243 5.995 1.00 96.44 97 ALA A CA 1
ATOM 789 C C . ALA A 1 97 ? 5.837 -0.015 5.650 1.00 96.44 97 ALA A C 1
ATOM 791 O O . ALA A 1 97 ? 5.566 -0.715 4.674 1.00 96.44 97 ALA A O 1
ATOM 792 N N . GLU A 1 98 ? 6.868 -0.320 6.442 1.00 97.00 98 GLU A N 1
ATOM 793 C CA . GLU A 1 98 ? 7.870 -1.349 6.139 1.00 97.00 98 GLU A CA 1
ATOM 794 C C . GLU A 1 98 ? 7.273 -2.748 5.938 1.00 97.00 98 GLU A C 1
ATOM 796 O O . GLU A 1 98 ? 7.759 -3.504 5.091 1.00 97.00 98 GLU A O 1
ATOM 801 N N . THR A 1 99 ? 6.229 -3.094 6.697 1.00 97.69 99 THR A N 1
ATOM 802 C CA . THR A 1 99 ? 5.504 -4.368 6.570 1.00 97.69 99 THR A CA 1
ATOM 803 C C . THR A 1 99 ? 4.765 -4.465 5.240 1.00 97.69 99 THR A C 1
ATOM 805 O O . THR A 1 99 ? 4.832 -5.505 4.590 1.00 97.69 99 THR A O 1
ATOM 808 N N . PHE A 1 100 ? 4.152 -3.371 4.785 1.00 98.44 100 PHE A N 1
ATOM 809 C CA . PHE A 1 100 ? 3.457 -3.311 3.500 1.00 98.44 100 PHE A CA 1
ATOM 810 C C . PHE A 1 100 ? 4.443 -3.411 2.329 1.00 98.44 100 PHE A C 1
ATOM 812 O O . PHE A 1 100 ? 4.262 -4.222 1.422 1.00 98.44 100 PHE A O 1
ATOM 819 N N . TRP A 1 101 ? 5.560 -2.676 2.383 1.00 98.25 101 TRP A N 1
ATOM 820 C CA . TRP A 1 101 ? 6.613 -2.775 1.362 1.00 98.25 101 TRP A CA 1
ATOM 821 C C . TRP A 1 101 ? 7.232 -4.177 1.296 1.00 98.25 101 TRP A C 1
ATOM 823 O O . TRP A 1 101 ? 7.593 -4.652 0.219 1.00 98.25 101 TRP A O 1
ATOM 833 N N . GLN A 1 102 ? 7.354 -4.857 2.440 1.00 98.25 102 GLN A N 1
ATOM 834 C CA . GLN A 1 102 ? 7.831 -6.236 2.487 1.00 98.25 102 GLN A CA 1
ATOM 835 C C . GLN A 1 102 ? 6.811 -7.228 1.910 1.00 98.25 102 GLN A C 1
ATOM 837 O O . GLN A 1 102 ? 7.221 -8.155 1.211 1.00 98.25 102 GLN A O 1
ATOM 842 N N . ALA A 1 103 ? 5.519 -7.037 2.177 1.00 98.25 103 ALA A N 1
ATOM 843 C CA . ALA A 1 103 ? 4.453 -7.870 1.629 1.00 98.25 103 ALA A CA 1
ATOM 844 C C . ALA A 1 103 ? 4.396 -7.790 0.094 1.00 98.25 103 ALA A C 1
ATOM 846 O O . ALA A 1 103 ? 4.386 -8.825 -0.572 1.00 98.25 103 ALA A O 1
ATOM 847 N N . LEU A 1 104 ? 4.510 -6.581 -0.473 1.00 98.06 104 LEU A N 1
ATOM 848 C CA . LEU A 1 104 ? 4.625 -6.381 -1.924 1.00 98.06 104 LEU A CA 1
ATOM 849 C C . LEU A 1 104 ? 5.841 -7.098 -2.521 1.00 98.06 104 LEU A C 1
ATOM 851 O O . LEU A 1 104 ? 5.731 -7.722 -3.570 1.00 98.06 104 LEU A O 1
ATOM 855 N N . ALA A 1 105 ? 6.995 -7.063 -1.847 1.00 97.38 105 ALA A N 1
ATOM 856 C CA . ALA A 1 105 ? 8.199 -7.748 -2.333 1.00 97.38 105 ALA A CA 1
ATOM 857 C C . ALA A 1 105 ? 8.021 -9.277 -2.362 1.00 97.38 105 ALA A C 1
ATOM 859 O O . ALA A 1 105 ? 8.594 -9.963 -3.206 1.00 97.38 105 ALA A O 1
ATOM 860 N N . TRP A 1 106 ? 7.205 -9.819 -1.455 1.00 97.50 106 TRP A N 1
ATOM 861 C CA . TRP A 1 106 ? 6.814 -11.229 -1.461 1.00 97.50 106 TRP A CA 1
ATOM 862 C C . TRP A 1 106 ? 5.651 -11.540 -2.409 1.00 97.50 106 TRP A C 1
ATOM 864 O O . TRP A 1 106 ? 5.349 -12.712 -2.614 1.00 97.50 106 TRP A O 1
ATOM 874 N N . ARG A 1 107 ? 5.044 -10.513 -3.018 1.00 97.31 107 ARG A N 1
ATOM 875 C CA . ARG A 1 107 ? 3.783 -10.585 -3.770 1.00 97.31 107 ARG A CA 1
ATOM 876 C C . ARG A 1 107 ? 2.679 -11.307 -2.995 1.00 97.31 107 ARG A C 1
ATOM 878 O O . ARG A 1 107 ? 1.922 -12.092 -3.559 1.00 97.31 107 ARG A O 1
ATOM 885 N N . ASP A 1 108 ? 2.615 -11.050 -1.697 1.00 98.00 108 ASP A N 1
ATOM 886 C CA . ASP A 1 108 ? 1.702 -11.716 -0.777 1.00 98.00 108 ASP A CA 1
ATOM 887 C C . ASP A 1 108 ? 0.522 -10.784 -0.475 1.00 98.00 108 ASP A C 1
ATOM 889 O O . ASP A 1 108 ? 0.662 -9.804 0.260 1.00 98.00 108 ASP A O 1
ATOM 893 N N . THR A 1 109 ? -0.624 -11.061 -1.104 1.00 97.50 109 THR A N 1
ATOM 894 C CA . THR A 1 109 ? -1.839 -10.245 -0.972 1.00 97.50 109 THR A CA 1
ATOM 895 C C . THR A 1 109 ? -2.341 -10.205 0.467 1.00 97.50 109 THR A C 1
ATOM 897 O O . THR A 1 109 ? -2.642 -9.123 0.970 1.00 97.50 109 THR A O 1
ATOM 900 N N . ASP A 1 110 ? -2.377 -11.348 1.151 1.00 97.12 110 ASP A N 1
ATOM 901 C CA . ASP A 1 110 ? -2.900 -11.439 2.516 1.00 97.12 110 ASP A CA 1
ATOM 902 C C . ASP A 1 110 ? -2.033 -10.613 3.471 1.00 97.12 110 ASP A C 1
ATOM 904 O O . ASP A 1 110 ? -2.538 -9.826 4.271 1.00 97.12 110 ASP A O 1
ATOM 908 N N . ARG A 1 111 ? -0.707 -10.665 3.308 1.00 98.25 111 ARG A N 1
ATOM 909 C CA . ARG A 1 111 ? 0.199 -9.804 4.082 1.00 98.25 111 ARG A CA 1
ATOM 910 C C . ARG A 1 111 ? 0.070 -8.324 3.740 1.00 98.25 111 ARG A C 1
ATOM 912 O O . ARG A 1 111 ? 0.337 -7.489 4.604 1.00 98.25 111 ARG A O 1
ATOM 919 N N . CYS A 1 112 ? -0.294 -7.970 2.506 1.00 98.31 112 CYS A N 1
ATOM 920 C CA . CYS A 1 112 ? -0.594 -6.580 2.156 1.00 98.31 112 CYS A CA 1
ATOM 921 C C . CYS A 1 112 ? -1.839 -6.093 2.910 1.00 98.31 112 CYS A C 1
ATOM 923 O O . CYS A 1 112 ? -1.825 -4.976 3.429 1.00 98.31 112 CYS A O 1
ATOM 925 N N . VAL A 1 113 ? -2.873 -6.935 3.014 1.00 98.12 113 VAL A N 1
ATOM 926 C CA . VAL A 1 113 ? -4.086 -6.661 3.799 1.00 98.12 113 VAL A CA 1
ATOM 927 C C . VAL A 1 113 ? -3.740 -6.501 5.280 1.00 98.12 113 VAL A C 1
ATOM 929 O O . VAL A 1 113 ? -4.005 -5.442 5.846 1.00 98.12 113 VAL A O 1
ATOM 932 N N . GLU A 1 114 ? -3.051 -7.472 5.887 1.00 98.12 114 GLU A N 1
ATOM 933 C CA . GLU A 1 114 ? -2.613 -7.400 7.292 1.00 98.12 114 GLU A CA 1
ATOM 934 C C . GLU A 1 114 ? -1.786 -6.132 7.565 1.00 98.12 114 GLU A C 1
ATOM 936 O O . GLU A 1 114 ? -1.974 -5.434 8.566 1.00 98.12 114 GLU A O 1
ATOM 941 N N . ALA A 1 115 ? -0.869 -5.785 6.656 1.00 98.25 115 ALA A N 1
ATOM 942 C CA . ALA A 1 115 ? -0.055 -4.587 6.795 1.00 98.25 115 ALA A CA 1
ATOM 943 C C . ALA A 1 115 ? -0.888 -3.295 6.732 1.00 98.25 115 ALA A C 1
ATOM 945 O O . ALA A 1 115 ? -0.590 -2.359 7.480 1.00 98.25 115 ALA A O 1
ATOM 946 N N . LEU A 1 116 ? -1.928 -3.239 5.892 1.00 97.88 116 LEU A N 1
ATOM 947 C CA . LEU A 1 116 ? -2.870 -2.116 5.839 1.00 97.88 116 LEU A CA 1
ATOM 948 C C . LEU A 1 116 ? -3.704 -2.001 7.119 1.00 97.88 116 LEU A C 1
ATOM 950 O O . LEU A 1 116 ? -3.861 -0.892 7.633 1.00 97.88 116 LEU A O 1
ATOM 954 N N . GLU A 1 117 ? -4.182 -3.117 7.673 1.00 97.62 117 GLU A N 1
ATOM 955 C CA . GLU A 1 117 ? -4.892 -3.124 8.959 1.00 97.62 117 GLU A CA 1
ATOM 956 C C . GLU A 1 117 ? -4.006 -2.575 10.084 1.00 97.62 117 GLU A C 1
ATOM 958 O O . GLU A 1 117 ? -4.425 -1.711 10.860 1.00 97.62 117 GLU A O 1
ATOM 963 N N . HIS A 1 118 ? -2.747 -3.022 10.139 1.00 97.50 118 HIS A N 1
ATOM 964 C CA . HIS A 1 118 ? -1.766 -2.538 11.107 1.00 97.50 118 HIS A CA 1
ATOM 965 C C . HIS A 1 118 ? -1.427 -1.052 10.921 1.00 97.50 118 HIS A C 1
ATOM 967 O O . HIS A 1 118 ? -1.281 -0.330 11.911 1.00 97.50 118 HIS A O 1
ATOM 973 N N . LEU A 1 119 ? -1.308 -0.577 9.676 1.00 96.12 119 LEU A N 1
ATOM 974 C CA . LEU A 1 119 ? -1.119 0.842 9.356 1.00 96.12 119 LEU A CA 1
ATOM 975 C C . LEU A 1 119 ? -2.296 1.682 9.863 1.00 96.12 119 LEU A C 1
ATOM 977 O O . LEU A 1 119 ? -2.089 2.663 10.579 1.00 96.12 119 LEU A O 1
ATOM 981 N N . ALA A 1 120 ? -3.525 1.266 9.559 1.00 96.62 120 ALA A N 1
ATOM 982 C CA . ALA A 1 120 ? -4.735 1.961 9.986 1.00 96.62 120 ALA A CA 1
ATOM 983 C C . ALA A 1 120 ? -4.897 1.954 11.516 1.00 96.62 120 ALA A C 1
ATOM 985 O O . ALA A 1 120 ? -5.300 2.959 12.104 1.00 96.62 120 ALA A O 1
ATOM 986 N N . GLY A 1 121 ? -4.507 0.857 12.174 1.00 96.56 121 GLY A N 1
ATOM 987 C CA . GLY A 1 121 ? -4.575 0.696 13.628 1.00 96.56 121 GLY A CA 1
ATOM 988 C C . GLY A 1 121 ? -3.799 1.754 14.418 1.00 96.56 121 GLY A C 1
ATOM 989 O O . GLY A 1 121 ? -4.191 2.091 15.534 1.00 96.56 121 GLY A O 1
ATOM 990 N N . ARG A 1 122 ? -2.762 2.372 13.832 1.00 94.50 122 ARG A N 1
ATOM 991 C CA . ARG A 1 122 ? -2.020 3.486 14.462 1.00 94.50 122 ARG A CA 1
ATOM 992 C C . ARG A 1 122 ? -2.902 4.691 14.777 1.00 94.50 122 ARG A C 1
ATOM 994 O O . ARG A 1 122 ? -2.608 5.455 15.693 1.00 94.50 122 ARG A O 1
ATOM 1001 N N . TYR A 1 123 ? -3.979 4.858 14.017 1.00 94.44 123 TYR A N 1
ATOM 1002 C CA . TYR A 1 123 ? -4.883 5.998 14.110 1.00 94.44 123 TYR A CA 1
ATOM 1003 C C . TYR A 1 123 ? -6.182 5.669 14.855 1.00 94.44 123 TYR A C 1
ATOM 1005 O O . TYR A 1 123 ? -6.968 6.578 15.111 1.00 94.44 123 TYR A O 1
ATOM 1013 N N . GLN A 1 124 ? -6.393 4.412 15.263 1.00 94.50 124 GLN A N 1
ATOM 1014 C CA . GLN A 1 124 ? -7.638 3.935 15.877 1.00 94.50 124 GLN A CA 1
ATOM 1015 C C . GLN A 1 124 ? -8.085 4.774 17.080 1.00 94.50 124 GLN A C 1
ATOM 1017 O O . GLN A 1 124 ? -9.268 5.061 17.224 1.00 94.50 124 GLN A O 1
ATOM 1022 N N . THR A 1 125 ? -7.163 5.171 17.957 1.00 94.94 125 THR A N 1
ATOM 1023 C CA . THR A 1 125 ? -7.495 5.957 19.158 1.00 94.94 125 THR A CA 1
ATOM 1024 C C . THR A 1 125 ? -7.876 7.402 18.844 1.00 94.94 125 THR A C 1
ATOM 1026 O O . THR A 1 125 ? -8.553 8.041 19.647 1.00 94.94 125 THR A O 1
ATOM 1029 N N . HIS A 1 126 ? -7.444 7.916 17.692 1.00 93.50 126 HIS A N 1
ATOM 1030 C CA . HIS A 1 126 ? -7.671 9.292 17.263 1.00 93.50 126 HIS A CA 1
ATOM 1031 C C . HIS A 1 126 ? -8.932 9.414 16.402 1.00 93.50 126 HIS A C 1
ATOM 1033 O O . HIS A 1 126 ? -9.643 10.410 16.501 1.00 93.50 126 HIS A O 1
ATOM 1039 N N . ASP A 1 127 ? -9.212 8.405 15.575 1.00 94.19 127 ASP A N 1
ATOM 1040 C CA . ASP A 1 127 ? -10.401 8.331 14.728 1.00 94.19 127 ASP A CA 1
ATOM 1041 C C . ASP A 1 127 ? -10.883 6.868 14.606 1.00 94.19 127 ASP A C 1
ATOM 1043 O O . ASP A 1 127 ? -10.560 6.159 13.645 1.00 94.19 127 ASP A O 1
ATOM 1047 N N . PRO A 1 128 ? -11.656 6.388 15.602 1.00 95.56 128 PRO A N 1
ATOM 1048 C CA . PRO A 1 128 ? -12.156 5.016 15.622 1.00 95.56 128 PRO A CA 1
ATOM 1049 C C . PRO A 1 128 ? -13.102 4.704 14.458 1.00 95.56 128 PRO A C 1
ATOM 1051 O O . PRO A 1 128 ? -13.131 3.574 13.978 1.00 95.56 128 PRO A O 1
ATOM 1054 N N . GLN A 1 129 ? -13.883 5.691 14.007 1.00 94.56 129 GLN A N 1
ATOM 1055 C CA . GLN A 1 129 ? -14.855 5.509 12.926 1.00 94.56 129 GLN A CA 1
ATOM 1056 C C . GLN A 1 129 ? -14.144 5.357 11.583 1.00 94.56 129 GLN A C 1
ATOM 1058 O O . GLN A 1 129 ? -14.438 4.422 10.839 1.00 94.56 129 GLN A O 1
ATOM 1063 N N . GLY A 1 130 ? -13.162 6.220 11.308 1.00 93.88 130 GLY A N 1
ATOM 1064 C CA . GLY A 1 130 ? -12.314 6.103 10.130 1.00 93.88 130 GLY A CA 1
ATOM 1065 C C . GLY A 1 130 ? -11.555 4.777 10.105 1.00 93.88 130 GLY A C 1
ATOM 1066 O O . GLY A 1 130 ? -11.528 4.115 9.074 1.00 93.88 130 GLY A O 1
ATOM 1067 N N . TYR A 1 131 ? -11.013 4.335 11.245 1.00 96.31 131 TYR A N 1
ATOM 1068 C CA . TYR A 1 131 ? -10.360 3.028 11.354 1.00 96.31 131 TYR A CA 1
ATOM 1069 C C . TYR A 1 131 ? -11.302 1.865 11.012 1.00 96.31 131 TYR A C 1
ATOM 1071 O O . TYR A 1 131 ? -10.950 1.017 10.191 1.00 96.31 131 TYR A O 1
ATOM 1079 N N . MET A 1 132 ? -12.511 1.846 11.584 1.00 96.50 132 MET A N 1
ATOM 1080 C CA . MET A 1 132 ? -13.501 0.802 11.291 1.00 96.50 132 MET A CA 1
ATOM 1081 C C . MET A 1 132 ? -13.896 0.778 9.814 1.00 96.50 132 MET A C 1
ATOM 1083 O O . MET A 1 132 ? -14.039 -0.302 9.246 1.00 96.50 132 MET A O 1
ATOM 1087 N N . LEU A 1 133 ? -14.014 1.945 9.172 1.00 94.44 133 LEU A N 1
ATOM 1088 C CA . LEU A 1 133 ? -14.301 2.022 7.741 1.00 94.44 133 LEU A CA 1
ATOM 1089 C C . LEU A 1 133 ? -13.201 1.356 6.900 1.00 94.44 133 LEU A C 1
ATOM 1091 O O . LEU A 1 133 ? -13.518 0.636 5.954 1.00 94.44 133 LEU A O 1
ATOM 1095 N N . VAL A 1 134 ? -11.922 1.541 7.257 1.00 95.75 134 VAL A N 1
ATOM 1096 C CA . VAL A 1 134 ? -10.808 0.863 6.568 1.00 95.75 134 VAL A CA 1
ATOM 1097 C C . VAL A 1 134 ? -10.920 -0.655 6.717 1.00 95.75 134 VAL A C 1
ATOM 1099 O O . VAL A 1 134 ? -10.813 -1.368 5.721 1.00 95.75 134 VAL A O 1
ATOM 1102 N N . LEU A 1 135 ? -11.182 -1.153 7.931 1.00 95.81 135 LEU A N 1
ATOM 1103 C CA . LEU A 1 135 ? -11.319 -2.593 8.176 1.00 95.81 135 LEU A CA 1
ATOM 1104 C C . LEU A 1 135 ? -12.484 -3.213 7.401 1.00 95.81 135 LEU A C 1
ATOM 1106 O O . LEU A 1 135 ? -12.326 -4.262 6.786 1.00 95.81 135 LEU A O 1
ATOM 1110 N N . HIS A 1 136 ? -13.648 -2.567 7.422 1.00 95.00 136 HIS A N 1
ATOM 1111 C CA . HIS A 1 136 ? -14.816 -3.022 6.674 1.00 95.00 136 HIS A CA 1
ATOM 1112 C C . HIS A 1 136 ? -14.536 -3.062 5.167 1.00 95.00 136 HIS A C 1
ATOM 1114 O O . HIS A 1 136 ? -14.866 -4.043 4.505 1.00 95.00 136 HIS A O 1
ATOM 1120 N N . THR A 1 137 ? -13.845 -2.042 4.642 1.00 94.44 137 THR A N 1
ATOM 1121 C CA . THR A 1 137 ? -13.439 -1.996 3.228 1.00 94.44 137 THR A CA 1
ATOM 1122 C C . THR A 1 137 ? -12.535 -3.178 2.866 1.00 94.44 137 THR A C 1
ATOM 1124 O O . THR A 1 137 ? -12.766 -3.822 1.849 1.00 94.44 137 THR A O 1
ATOM 1127 N N . LEU A 1 138 ? -11.541 -3.511 3.702 1.00 91.12 138 LEU A N 1
ATOM 1128 C CA . LEU A 1 138 ? -10.644 -4.655 3.462 1.00 91.12 138 LEU A CA 1
ATOM 1129 C C . LEU A 1 138 ? -11.375 -6.003 3.477 1.00 91.12 138 LEU A C 1
ATOM 1131 O O . LEU A 1 138 ? -10.969 -6.924 2.776 1.00 91.12 138 LEU A O 1
ATOM 1135 N N . LYS A 1 139 ? -12.453 -6.117 4.256 1.00 89.25 139 LYS A N 1
ATOM 1136 C CA . LYS A 1 139 ? -13.265 -7.337 4.365 1.00 89.25 139 LYS A CA 1
ATOM 1137 C C . LYS A 1 139 ? -14.354 -7.458 3.297 1.00 89.25 139 LYS A C 1
ATOM 1139 O O . LYS A 1 139 ? -15.074 -8.452 3.297 1.00 89.25 139 LYS A O 1
ATOM 1144 N N . GLY A 1 140 ? -14.527 -6.445 2.447 1.00 83.56 140 GLY A N 1
ATOM 1145 C CA . GLY A 1 140 ? -15.656 -6.381 1.513 1.00 83.56 140 GLY A CA 1
ATOM 1146 C C . GLY A 1 140 ? -16.999 -6.108 2.186 1.00 83.56 140 GLY A C 1
ATOM 1147 O O . GLY A 1 140 ? -18.055 -6.227 1.567 1.00 83.56 140 GLY A O 1
ATOM 1148 N N . GLU A 1 141 ? -16.980 -5.707 3.454 1.00 79.69 141 GLU A N 1
ATOM 1149 C CA . GLU A 1 141 ? -18.152 -5.356 4.246 1.00 79.69 141 GLU A CA 1
ATOM 1150 C C . GLU A 1 141 ? -18.502 -3.883 3.996 1.00 79.69 141 GLU A C 1
ATOM 1152 O O . GLU A 1 141 ? -18.499 -3.062 4.909 1.00 79.69 141 GLU A O 1
ATOM 1157 N N . ASN A 1 142 ? -18.769 -3.487 2.749 1.00 58.16 142 ASN A N 1
ATOM 1158 C CA . ASN A 1 142 ? -19.266 -2.132 2.519 1.00 58.16 142 ASN A CA 1
ATOM 1159 C C . ASN A 1 142 ? -20.633 -1.985 3.199 1.00 58.16 142 ASN A C 1
ATOM 1161 O O . ASN A 1 142 ? -21.603 -2.640 2.824 1.00 58.16 142 ASN A O 1
ATOM 1165 N N . SER A 1 143 ? -20.695 -1.105 4.200 1.00 47.50 143 SER A N 1
ATOM 1166 C CA . SER A 1 143 ? -21.929 -0.592 4.786 1.00 47.50 143 SER A CA 1
ATOM 1167 C C . SER A 1 143 ? -22.865 -0.147 3.661 1.00 47.50 143 SER A C 1
ATOM 1169 O O . SER A 1 143 ? -22.583 0.842 2.986 1.00 47.50 143 SER A O 1
ATOM 1171 N N . GLU A 1 144 ? -23.973 -0.865 3.465 1.00 39.19 144 GLU A N 1
ATOM 1172 C CA . GLU A 1 144 ? -25.038 -0.596 2.481 1.00 39.19 144 GLU A CA 1
ATOM 1173 C C . GLU A 1 144 ? -25.763 0.761 2.671 1.00 39.19 144 GLU A C 1
ATOM 1175 O O . GLU A 1 144 ? -26.824 0.997 2.098 1.00 39.19 144 GLU A O 1
ATOM 1180 N N . GLU A 1 145 ? -25.206 1.706 3.425 1.00 37.16 145 GLU A N 1
ATOM 1181 C CA . GLU A 1 145 ? -25.769 3.039 3.636 1.00 37.16 145 GLU A CA 1
ATOM 1182 C C . GLU A 1 145 ? -24.983 4.085 2.837 1.00 37.16 145 GLU A C 1
ATOM 1184 O O . GLU A 1 145 ? -24.114 4.779 3.360 1.00 37.16 145 GLU A O 1
ATOM 1189 N N . GLY A 1 146 ? -25.283 4.208 1.542 1.00 39.75 146 GLY A N 1
ATOM 1190 C CA . GLY A 1 146 ? -24.761 5.320 0.742 1.00 39.75 146 GLY A CA 1
ATOM 1191 C C . GLY A 1 146 ? -24.780 5.115 -0.768 1.00 39.75 146 GLY A C 1
ATOM 1192 O O . GLY A 1 146 ? -23.741 5.254 -1.408 1.00 39.75 146 GLY A O 1
ATOM 1193 N N . ARG A 1 147 ? -25.944 4.784 -1.336 1.00 33.97 147 ARG A N 1
ATOM 1194 C CA . ARG A 1 147 ? -26.250 5.086 -2.744 1.00 33.97 147 ARG A CA 1
ATOM 1195 C C . ARG A 1 147 ? -26.917 6.448 -2.848 1.00 33.97 147 ARG A C 1
ATOM 1197 O O . ARG A 1 147 ? -27.759 6.737 -1.969 1.00 33.97 147 ARG A O 1
#

Organism: NCBI:txid1769423

pLDDT: mean 88.35, std 16.99, range [33.97, 98.69]

Radius of gyration: 15.25 Å; chains: 1; bounding box: 42×40×36 Å

InterPro domains:
  IPR021739 SaV-like [PF11753] (5-61)

Foldseek 3Di:
DPPCPVHNPPPPPLFPDDLCQQLVQADPLLSLLSVLLLCLCPPDVALLSSLVSLLSSLLSLVVCVVVVHWLGGPDPVCLVVNLVVLVRCLVSCRSVQNQLSVCSNVSNSVSNLVSSLVSSVVSCVVCVPSSVSSVCSNVVNPDPPDD